Protein AF-A0A0D2MEJ6-F1 (afdb_monomer)

Organism: NCBI:txid145388

Sequence (115 aa):
MEEQLCAAETRFWMYSYKVHPCLEPMPHDWATCPQQHHTEKAARRCPRTFRYSAVRCPQHNKKLSGGGRATCAKGDGCGCAHTVYELWLHPDRFRTQMCLHGDACTKPLCFFAHR

Foldseek 3Di:
DVVVVVVVVLCCLQFPFQAAADPDPDDDPPVPDSYHDPPDLLHDHGCVVAAADLAEDPQQQDQDPVRHGHDDPCHSNYNYDNHPSHNLSHPVHQQPAADPCAPVDPDPDDSHHHD

Mean predicted aligned error: 4.97 Å

Structure (mmCIF, N/CA/C/O backbone):
data_AF-A0A0D2MEJ6-F1
#
_entry.id   AF-A0A0D2MEJ6-F1
#
loop_
_atom_site.group_PDB
_atom_site.id
_atom_site.type_symbol
_atom_site.label_atom_id
_atom_site.label_alt_id
_atom_site.label_comp_id
_atom_site.label_asym_id
_atom_site.label_entity_id
_atom_site.label_seq_id
_atom_site.pdbx_PDB_ins_code
_atom_site.Cartn_x
_atom_site.Cartn_y
_atom_site.Cartn_z
_atom_site.occupancy
_atom_site.B_iso_or_equiv
_atom_site.auth_seq_id
_atom_site.auth_comp_id
_atom_site.auth_asym_id
_atom_site.auth_atom_id
_atom_site.pdbx_PDB_model_num
ATOM 1 N N . MET A 1 1 ? 15.794 -23.349 -6.749 1.00 59.88 1 MET A N 1
ATOM 2 C CA . MET A 1 1 ? 16.348 -22.187 -6.012 1.00 59.88 1 MET A CA 1
ATOM 3 C C . MET A 1 1 ? 15.603 -20.907 -6.389 1.00 59.88 1 MET A C 1
ATOM 5 O O . MET A 1 1 ? 15.163 -20.193 -5.500 1.00 59.88 1 MET A O 1
ATOM 9 N N . GLU A 1 2 ? 15.366 -20.668 -7.681 1.00 55.41 2 GLU A N 1
ATOM 10 C CA . GLU A 1 2 ? 14.634 -19.500 -8.210 1.00 55.41 2 GLU A CA 1
ATOM 11 C C . GLU A 1 2 ? 13.179 -19.391 -7.711 1.00 55.41 2 GLU A C 1
ATOM 13 O O . GLU A 1 2 ? 12.737 -18.316 -7.314 1.00 55.41 2 GLU A O 1
ATOM 18 N N . GLU A 1 3 ? 12.459 -20.512 -7.602 1.00 58.59 3 GLU A N 1
ATOM 19 C CA . GLU A 1 3 ? 11.089 -20.552 -7.057 1.00 58.59 3 GLU A CA 1
ATOM 20 C C . GLU A 1 3 ? 11.001 -20.078 -5.591 1.00 58.59 3 GLU A C 1
ATOM 22 O O . GLU A 1 3 ? 10.055 -19.397 -5.196 1.00 58.59 3 GLU A O 1
ATOM 27 N N . GLN A 1 4 ? 12.025 -20.378 -4.783 1.00 59.91 4 GLN A N 1
ATOM 28 C CA . GLN A 1 4 ? 12.095 -19.954 -3.379 1.00 59.91 4 GLN A CA 1
ATOM 29 C C . GLN A 1 4 ? 12.390 -18.452 -3.248 1.00 59.91 4 GLN A C 1
ATOM 31 O O . GLN A 1 4 ? 11.867 -17.806 -2.339 1.00 59.91 4 GLN A O 1
ATOM 36 N N . LEU A 1 5 ? 13.166 -17.881 -4.176 1.00 60.44 5 LEU A N 1
ATOM 37 C CA . LEU A 1 5 ? 13.436 -16.441 -4.246 1.00 60.44 5 LEU A CA 1
ATOM 38 C C . LEU A 1 5 ? 12.193 -15.658 -4.705 1.00 60.44 5 LEU A C 1
ATOM 40 O O . LEU A 1 5 ? 11.842 -14.658 -4.081 1.00 60.44 5 LEU A O 1
ATOM 44 N N . CYS A 1 6 ? 11.457 -16.164 -5.702 1.00 63.34 6 CYS A N 1
ATOM 45 C CA . CYS A 1 6 ? 10.187 -15.583 -6.158 1.00 63.34 6 CYS A CA 1
ATOM 46 C C . CYS A 1 6 ? 9.113 -15.595 -5.052 1.00 63.34 6 CYS A C 1
ATOM 48 O O . CYS A 1 6 ? 8.409 -14.602 -4.822 1.00 63.34 6 CYS A O 1
ATOM 50 N N . ALA A 1 7 ? 9.022 -16.695 -4.296 1.00 65.75 7 ALA A N 1
ATOM 51 C CA . ALA A 1 7 ? 8.119 -16.795 -3.153 1.00 65.75 7 ALA A CA 1
ATOM 52 C C . ALA A 1 7 ? 8.499 -15.819 -2.023 1.00 65.75 7 ALA A C 1
ATOM 54 O O . ALA A 1 7 ? 7.618 -15.200 -1.418 1.00 65.75 7 ALA A O 1
ATOM 55 N N . ALA A 1 8 ? 9.795 -15.649 -1.742 1.00 66.94 8 ALA A N 1
ATOM 56 C CA . ALA A 1 8 ? 10.282 -14.698 -0.744 1.00 66.94 8 ALA A CA 1
ATOM 57 C C . ALA A 1 8 ? 9.985 -13.239 -1.139 1.00 66.94 8 ALA A C 1
ATOM 59 O O . ALA A 1 8 ? 9.469 -12.477 -0.318 1.00 66.94 8 ALA A O 1
ATOM 60 N N . GLU A 1 9 ? 10.216 -12.873 -2.403 1.00 77.50 9 GLU A N 1
ATOM 61 C CA . GLU A 1 9 ? 9.907 -11.541 -2.933 1.00 77.50 9 GLU A CA 1
ATOM 62 C C . GLU A 1 9 ? 8.399 -11.249 -2.867 1.00 77.50 9 GLU A C 1
ATOM 64 O O . GLU A 1 9 ? 7.966 -10.207 -2.373 1.00 77.50 9 GLU A O 1
ATOM 69 N N . THR A 1 10 ? 7.564 -12.213 -3.264 1.00 84.44 10 THR A N 1
ATOM 70 C CA . THR A 1 10 ? 6.101 -12.071 -3.219 1.00 84.44 10 THR A CA 1
ATOM 71 C C . THR A 1 10 ? 5.605 -11.870 -1.781 1.00 84.44 10 THR A C 1
ATOM 73 O O . THR A 1 10 ? 4.747 -11.022 -1.522 1.00 84.44 10 THR A O 1
ATOM 76 N N . ARG A 1 11 ? 6.173 -12.592 -0.804 1.00 91.88 11 ARG A N 1
ATOM 77 C CA . ARG A 1 11 ? 5.820 -12.437 0.620 1.00 91.88 11 ARG A CA 1
ATOM 78 C C . ARG A 1 11 ? 6.153 -11.048 1.155 1.00 91.88 11 ARG A C 1
ATOM 80 O O . ARG A 1 11 ? 5.368 -10.522 1.946 1.00 91.88 11 ARG A O 1
ATOM 87 N N . PHE A 1 12 ? 7.269 -10.455 0.737 1.00 94.06 12 PHE A N 1
ATOM 88 C CA . PHE A 1 12 ? 7.623 -9.091 1.127 1.00 94.06 12 PHE A CA 1
ATOM 89 C C . PHE A 1 12 ? 6.549 -8.090 0.683 1.00 94.06 12 PHE A C 1
ATOM 91 O O . PHE A 1 12 ? 6.029 -7.333 1.508 1.00 94.06 12 PHE A O 1
ATOM 98 N N . TRP A 1 13 ? 6.142 -8.139 -0.588 1.00 94.88 13 TRP A N 1
ATOM 99 C CA . TRP A 1 13 ? 5.101 -7.255 -1.118 1.00 94.88 13 TRP A CA 1
ATOM 100 C C . TRP A 1 13 ? 3.763 -7.437 -0.400 1.00 94.88 13 TRP A C 1
ATOM 102 O O . TRP A 1 13 ? 3.108 -6.459 -0.037 1.00 94.88 13 TRP A O 1
ATOM 112 N N . MET A 1 14 ? 3.364 -8.683 -0.138 1.00 95.19 14 MET A N 1
ATOM 113 C CA . MET A 1 14 ? 2.075 -8.963 0.495 1.00 95.19 14 MET A CA 1
ATOM 114 C C . MET A 1 14 ? 2.029 -8.542 1.963 1.00 95.19 14 MET A C 1
ATOM 116 O O . MET A 1 14 ? 0.997 -8.046 2.417 1.00 95.19 14 MET A O 1
ATOM 120 N N . TYR A 1 15 ? 3.127 -8.712 2.704 1.00 95.62 15 TYR A N 1
ATOM 121 C CA . TYR A 1 15 ? 3.079 -8.665 4.163 1.00 95.62 15 TYR A CA 1
ATOM 122 C C . TYR A 1 15 ? 3.994 -7.649 4.850 1.00 95.62 15 TYR A C 1
ATOM 124 O O . TYR A 1 15 ? 3.846 -7.461 6.056 1.00 95.62 15 TYR A O 1
ATOM 132 N N . SER A 1 16 ? 4.925 -7.029 4.130 1.00 95.50 16 SER A N 1
ATOM 133 C CA . SER A 1 16 ? 5.922 -6.123 4.716 1.00 95.50 16 SER A CA 1
ATOM 134 C C . SER A 1 16 ? 5.893 -4.736 4.076 1.00 95.50 16 SER A C 1
ATOM 136 O O . SER A 1 16 ? 6.015 -3.740 4.786 1.00 95.50 16 SER A O 1
ATOM 138 N N . TYR A 1 17 ? 5.686 -4.652 2.758 1.00 96.69 17 TYR A N 1
ATOM 139 C CA . TYR A 1 17 ? 5.673 -3.376 2.043 1.00 96.69 17 TYR A CA 1
ATOM 140 C C . TYR A 1 17 ? 4.545 -2.456 2.536 1.00 96.69 17 TYR A C 1
ATOM 142 O O . TYR A 1 17 ? 3.359 -2.789 2.412 1.00 96.69 17 TYR A O 1
ATOM 150 N N . LYS A 1 18 ? 4.943 -1.289 3.055 1.00 97.12 18 LYS A N 1
ATOM 151 C CA . LYS A 1 18 ? 4.111 -0.198 3.583 1.00 97.12 18 LYS A CA 1
ATOM 152 C C . LYS A 1 18 ? 3.241 -0.585 4.779 1.00 97.12 18 LYS A C 1
ATOM 154 O O . LYS A 1 18 ? 2.170 -0.014 4.971 1.00 97.12 18 LYS A O 1
ATOM 159 N N . VAL A 1 19 ? 3.701 -1.566 5.558 1.00 96.50 19 VAL A N 1
ATOM 160 C CA . VAL A 1 19 ? 3.002 -2.091 6.742 1.00 96.50 19 VAL A CA 1
ATOM 161 C C . VAL A 1 19 ? 3.584 -1.564 8.054 1.00 96.50 19 VAL A C 1
ATOM 163 O O . VAL A 1 19 ? 2.839 -1.293 8.993 1.00 96.50 19 VAL A O 1
ATOM 166 N N . HIS A 1 20 ? 4.909 -1.454 8.152 1.00 95.38 20 HIS A N 1
ATOM 167 C CA . HIS A 1 20 ? 5.586 -1.023 9.376 1.00 95.38 20 HIS A CA 1
ATOM 168 C C . HIS A 1 20 ? 6.004 0.442 9.268 1.00 95.38 20 HIS A C 1
ATOM 170 O O . HIS A 1 20 ? 6.361 0.863 8.173 1.00 95.38 20 HIS A O 1
ATOM 176 N N . PRO A 1 21 ? 5.970 1.230 10.356 1.00 95.19 21 PRO A N 1
ATOM 177 C CA . PRO A 1 21 ? 6.394 2.626 10.318 1.00 95.19 21 PRO A CA 1
ATOM 178 C C . PRO A 1 21 ? 7.865 2.752 9.910 1.00 95.19 21 PRO A C 1
ATOM 180 O O . PRO A 1 21 ? 8.706 1.947 10.311 1.00 95.19 21 PRO A O 1
ATOM 183 N N . CYS A 1 22 ? 8.171 3.777 9.118 1.00 96.38 22 CYS A N 1
ATOM 184 C CA . CYS A 1 22 ? 9.538 4.116 8.757 1.00 96.38 22 CYS A CA 1
ATOM 185 C C . CYS A 1 22 ? 10.314 4.589 9.992 1.00 96.38 22 CYS A C 1
ATOM 187 O O 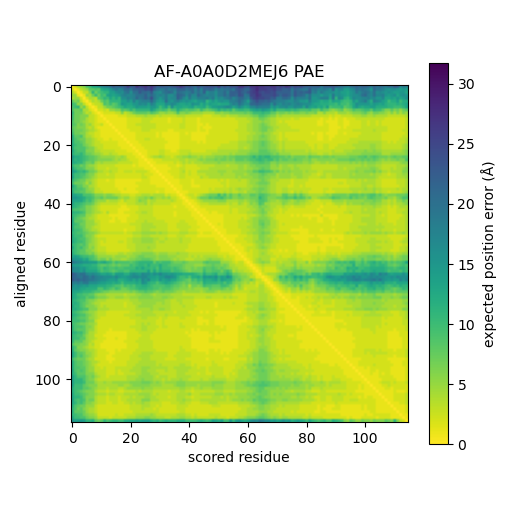. CYS A 1 22 ? 9.842 5.459 10.723 1.00 96.38 22 CYS A O 1
ATOM 189 N N . LEU A 1 23 ? 11.496 4.008 10.208 1.00 95.75 23 LEU A N 1
ATOM 190 C CA . LEU A 1 23 ? 12.398 4.347 11.314 1.00 95.75 23 LEU A CA 1
ATOM 191 C C . LEU A 1 23 ? 13.624 5.148 10.855 1.00 95.75 23 LEU A C 1
ATOM 193 O O . LEU A 1 23 ? 14.495 5.431 11.670 1.00 95.75 23 LEU A O 1
ATOM 197 N N . GLU A 1 24 ? 13.712 5.479 9.564 1.00 95.06 24 GLU A N 1
ATOM 198 C CA . GLU A 1 24 ? 14.836 6.233 9.013 1.00 95.06 24 GLU A CA 1
ATOM 199 C C . GLU A 1 24 ? 14.820 7.669 9.571 1.00 95.06 24 GLU A C 1
ATOM 201 O O . GLU A 1 24 ? 13.845 8.395 9.343 1.00 95.06 24 GLU A O 1
ATOM 206 N N . PRO A 1 25 ? 15.863 8.088 10.311 1.00 92.75 25 PRO A N 1
ATOM 207 C CA . PRO A 1 25 ? 15.910 9.413 10.921 1.00 92.75 25 PRO A CA 1
ATOM 208 C C . PRO A 1 25 ? 16.096 10.536 9.897 1.00 92.75 25 PRO A C 1
ATOM 210 O O . PRO A 1 25 ? 15.709 11.674 10.168 1.00 92.75 25 PRO A O 1
ATOM 213 N N . MET A 1 26 ? 16.691 10.244 8.736 1.00 94.50 26 MET A N 1
ATOM 214 C CA . MET A 1 26 ? 16.980 11.257 7.727 1.00 94.50 26 MET A CA 1
ATOM 215 C C . MET A 1 26 ? 15.830 11.424 6.720 1.00 94.50 26 MET A C 1
ATOM 217 O O . MET A 1 26 ? 15.173 10.448 6.340 1.00 94.50 26 MET A O 1
ATOM 221 N N . PRO A 1 27 ? 15.589 12.653 6.221 1.00 94.12 27 PRO A N 1
ATOM 222 C CA . PRO A 1 27 ? 14.660 12.874 5.121 1.00 94.12 27 PRO A CA 1
ATOM 223 C C . PRO A 1 27 ? 15.050 12.053 3.889 1.00 94.12 27 PRO A C 1
ATOM 225 O O . PRO A 1 27 ? 16.204 12.052 3.467 1.00 94.12 27 PRO A O 1
ATOM 228 N N . HIS A 1 28 ? 14.072 11.380 3.295 1.00 95.12 28 HIS A N 1
ATOM 229 C CA . HIS A 1 28 ? 14.251 10.560 2.103 1.00 95.12 28 HIS A CA 1
ATOM 230 C C . HIS A 1 28 ? 12.954 10.515 1.296 1.00 95.12 28 HIS A C 1
ATOM 232 O O . HIS A 1 28 ? 11.897 10.978 1.739 1.00 95.12 28 HIS A O 1
ATOM 238 N N . ASP A 1 29 ? 13.029 9.943 0.097 1.00 92.88 29 ASP A N 1
ATOM 239 C CA . ASP A 1 29 ? 11.852 9.764 -0.736 1.00 92.88 29 ASP A CA 1
ATOM 240 C C . ASP A 1 29 ? 10.955 8.634 -0.204 1.00 92.88 29 ASP A C 1
ATOM 242 O O . ASP A 1 29 ? 11.160 7.441 -0.436 1.00 92.88 29 ASP A O 1
ATOM 246 N N . TRP A 1 30 ? 9.899 9.031 0.495 1.00 92.38 30 TRP A N 1
ATOM 247 C CA . TRP A 1 30 ? 8.848 8.139 0.969 1.00 92.38 30 TRP A CA 1
ATOM 248 C C . TRP A 1 30 ? 8.121 7.358 -0.140 1.00 92.38 30 TRP A C 1
ATOM 250 O O . TRP A 1 30 ? 7.559 6.303 0.153 1.00 92.38 30 TRP A O 1
ATOM 260 N N . ALA A 1 31 ? 8.131 7.804 -1.403 1.00 89.69 31 ALA A N 1
ATOM 261 C CA . ALA A 1 31 ? 7.481 7.077 -2.495 1.00 89.69 31 ALA A CA 1
ATOM 262 C C . ALA A 1 31 ? 8.218 5.771 -2.837 1.00 89.69 31 ALA A C 1
ATOM 264 O O . ALA A 1 31 ? 7.585 4.789 -3.231 1.00 89.69 31 ALA A O 1
ATOM 265 N N . THR A 1 32 ? 9.539 5.749 -2.644 1.00 91.44 32 THR A N 1
ATOM 266 C CA . THR A 1 32 ? 10.398 4.575 -2.857 1.00 91.44 32 THR A CA 1
ATOM 267 C C . THR A 1 32 ? 10.693 3.813 -1.563 1.00 91.44 32 THR A C 1
ATOM 269 O O . THR A 1 32 ? 10.993 2.620 -1.616 1.00 91.44 32 THR A O 1
ATOM 272 N N . CYS A 1 33 ? 10.531 4.447 -0.396 1.00 94.94 33 CYS A N 1
ATOM 273 C CA . CYS A 1 33 ? 10.661 3.786 0.902 1.00 94.94 33 CYS A CA 1
ATOM 274 C C . CYS A 1 33 ? 9.689 2.597 1.036 1.00 94.94 33 CYS A C 1
ATOM 276 O O . CYS A 1 33 ? 8.492 2.762 0.805 1.00 94.94 33 CYS A O 1
ATOM 278 N N . PRO A 1 34 ? 10.131 1.399 1.456 1.00 95.50 34 PRO A N 1
ATOM 279 C CA . PRO A 1 34 ? 9.237 0.261 1.657 1.00 95.50 34 PRO A CA 1
ATOM 280 C C . PRO A 1 34 ? 8.436 0.336 2.958 1.00 95.50 34 PRO A C 1
ATOM 282 O O . PRO A 1 34 ? 7.565 -0.502 3.174 1.00 95.50 34 PRO A O 1
ATOM 285 N N . GLN A 1 35 ? 8.732 1.297 3.830 1.00 96.56 35 GLN A N 1
ATOM 286 C CA . GLN A 1 35 ? 8.070 1.468 5.117 1.00 96.56 35 GLN A CA 1
ATOM 287 C C . GLN A 1 35 ? 6.964 2.519 5.035 1.00 96.56 35 GLN A C 1
ATOM 289 O O . GLN A 1 35 ? 6.909 3.337 4.114 1.00 96.56 35 GLN A O 1
ATOM 294 N N . GLN A 1 36 ? 6.061 2.452 6.003 1.00 95.38 36 GLN A N 1
ATOM 295 C CA . GLN A 1 36 ? 4.912 3.319 6.145 1.00 95.38 36 GLN A CA 1
ATOM 296 C C . GLN A 1 36 ? 5.317 4.707 6.658 1.00 95.38 36 GLN A C 1
ATOM 298 O O . GLN A 1 36 ? 5.981 4.837 7.685 1.00 95.38 36 GLN A O 1
ATOM 303 N N . HIS A 1 37 ? 4.829 5.748 5.999 1.00 94.12 37 HIS A N 1
ATOM 304 C CA . HIS A 1 37 ? 4.906 7.139 6.431 1.00 94.12 37 HIS A CA 1
ATOM 305 C C . HIS A 1 37 ? 3.523 7.679 6.809 1.00 94.12 37 HIS A C 1
ATOM 307 O O . HIS A 1 37 ? 2.484 7.159 6.395 1.00 94.12 37 HIS A O 1
ATOM 313 N N . HIS A 1 38 ? 3.499 8.745 7.609 1.00 87.25 38 HIS A N 1
ATOM 314 C CA . HIS A 1 38 ? 2.252 9.400 7.993 1.00 87.25 38 HIS A CA 1
ATOM 315 C C . HIS A 1 38 ? 1.492 9.894 6.751 1.00 87.25 38 HIS A C 1
ATOM 317 O O . HIS A 1 38 ? 2.102 10.412 5.822 1.00 87.25 38 HIS A O 1
ATOM 323 N N . THR A 1 39 ? 0.170 9.689 6.742 1.00 82.88 39 THR A N 1
ATOM 324 C CA . THR A 1 39 ? -0.789 10.125 5.701 1.00 82.88 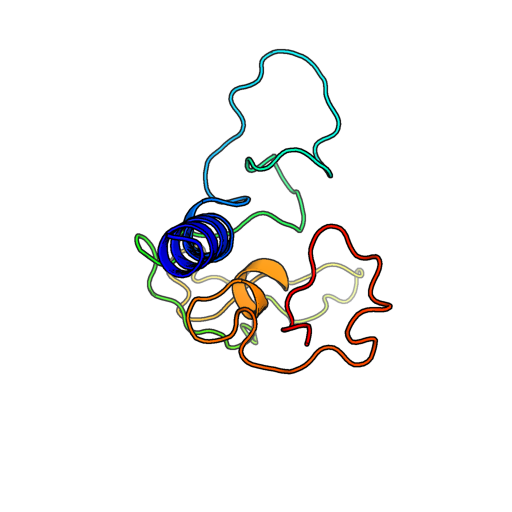39 THR A CA 1
ATOM 325 C C . THR A 1 39 ? -0.521 9.675 4.262 1.00 82.88 39 THR A C 1
ATOM 327 O O . THR A 1 39 ? -1.256 10.076 3.351 1.00 82.88 39 THR A O 1
ATOM 330 N N . GLU A 1 40 ? 0.452 8.797 4.021 1.00 89.69 40 GLU A N 1
ATOM 331 C CA . GLU A 1 40 ? 0.711 8.330 2.667 1.00 89.69 40 GLU A CA 1
ATOM 332 C C . GLU A 1 40 ? -0.421 7.425 2.151 1.00 89.69 40 GLU A C 1
ATOM 334 O O . GLU A 1 40 ? -1.045 6.649 2.879 1.00 89.69 40 GLU A O 1
ATOM 339 N N . LYS A 1 41 ? -0.671 7.472 0.840 1.00 88.44 41 LYS A N 1
ATOM 340 C CA . LYS A 1 41 ? -1.724 6.653 0.212 1.00 88.44 41 LYS A CA 1
ATOM 341 C C . LYS A 1 41 ? -1.368 5.166 0.135 1.00 88.44 41 LYS A C 1
ATOM 343 O O . LYS A 1 41 ? -2.272 4.357 -0.088 1.00 88.44 41 LYS A O 1
ATOM 348 N N . ALA A 1 42 ? -0.080 4.840 0.249 1.00 93.31 42 ALA A N 1
ATOM 349 C CA . ALA A 1 42 ? 0.443 3.487 0.139 1.00 93.31 42 ALA A CA 1
ATOM 350 C C . ALA A 1 42 ? 0.458 2.720 1.464 1.00 93.31 42 ALA A C 1
ATOM 352 O O . ALA A 1 42 ? 0.659 1.513 1.420 1.00 93.31 42 ALA A O 1
ATOM 353 N N . ALA A 1 43 ? 0.190 3.384 2.595 1.00 93.31 43 ALA A N 1
ATOM 354 C CA . ALA A 1 43 ? 0.078 2.776 3.916 1.00 93.31 43 ALA A CA 1
ATOM 355 C C . ALA A 1 43 ? -0.959 1.645 3.935 1.00 93.31 43 ALA A C 1
ATOM 357 O O . ALA A 1 43 ? -2.019 1.731 3.290 1.00 93.31 43 ALA A O 1
ATOM 358 N N . ARG A 1 44 ? -0.652 0.576 4.675 1.00 95.81 44 ARG A N 1
ATOM 359 C CA . ARG A 1 44 ? -1.466 -0.640 4.729 1.00 95.81 44 ARG A CA 1
ATOM 360 C C . ARG A 1 44 ? -1.469 -1.258 6.110 1.00 95.81 44 ARG A C 1
ATOM 362 O O . ARG A 1 44 ? -0.440 -1.399 6.759 1.00 95.81 44 ARG A O 1
ATOM 369 N N . ARG A 1 45 ? -2.619 -1.811 6.476 1.00 96.12 45 ARG A N 1
ATOM 370 C CA . ARG A 1 45 ? -2.716 -2.757 7.583 1.00 96.12 45 ARG A CA 1
ATOM 371 C C . ARG A 1 45 ? -2.099 -4.099 7.190 1.00 96.12 45 ARG A C 1
ATOM 373 O O . ARG A 1 45 ? -2.382 -4.633 6.112 1.00 96.12 45 ARG A O 1
ATOM 380 N N . CYS A 1 46 ? -1.300 -4.671 8.091 1.00 95.81 46 CYS A N 1
ATOM 381 C CA . CYS A 1 46 ? -0.752 -6.019 7.935 1.00 95.81 46 CYS A CA 1
ATOM 382 C C . CYS A 1 46 ? -1.893 -7.050 7.832 1.00 95.81 46 CYS A C 1
ATOM 384 O O . CYS A 1 46 ? -2.629 -7.195 8.811 1.00 95.81 46 CYS A O 1
ATOM 386 N N . PRO A 1 47 ? -2.013 -7.831 6.739 1.00 95.62 47 PRO A N 1
ATOM 387 C CA . PRO A 1 47 ? -3.050 -8.865 6.614 1.00 95.62 47 PRO A CA 1
ATOM 388 C C . PRO A 1 47 ? -2.957 -9.978 7.672 1.00 95.62 47 PRO A C 1
ATOM 390 O O . PRO A 1 47 ? -3.926 -10.688 7.920 1.00 95.62 47 PRO A O 1
ATOM 393 N N . ARG A 1 48 ? -1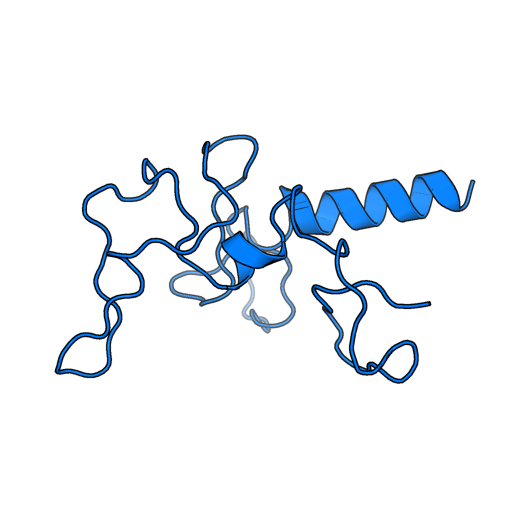.786 -10.149 8.309 1.00 94.88 48 ARG A N 1
ATOM 394 C CA . ARG A 1 48 ? -1.600 -11.115 9.408 1.00 94.88 48 ARG A CA 1
ATOM 395 C C . ARG A 1 48 ? -2.089 -10.593 10.757 1.00 94.88 48 ARG A C 1
ATOM 397 O O . ARG A 1 48 ? -2.406 -11.393 11.628 1.00 94.88 48 ARG A O 1
ATOM 404 N N . THR A 1 49 ? -2.129 -9.274 10.930 1.00 96.62 49 THR A N 1
ATOM 405 C CA . THR A 1 49 ? -2.566 -8.624 12.175 1.00 96.62 49 THR A CA 1
ATOM 406 C C . THR A 1 49 ? -4.038 -8.233 12.096 1.00 96.62 49 THR A C 1
ATOM 408 O O . THR A 1 49 ? -4.784 -8.432 13.049 1.00 96.62 49 THR A O 1
ATOM 411 N N . PHE A 1 50 ? -4.473 -7.717 10.946 1.00 96.88 50 PHE A N 1
ATOM 412 C CA . PHE A 1 50 ? -5.832 -7.246 10.709 1.00 96.88 50 PHE A CA 1
ATOM 413 C C . PHE A 1 50 ? -6.510 -8.133 9.674 1.00 96.88 50 PHE A C 1
ATOM 415 O O . PHE A 1 50 ? -6.039 -8.256 8.545 1.00 96.88 50 PHE A O 1
ATOM 422 N N . ARG A 1 51 ? -7.648 -8.723 10.047 1.00 95.81 51 ARG A N 1
ATOM 423 C CA . ARG A 1 51 ? -8.460 -9.521 9.126 1.00 95.81 51 ARG A CA 1
ATOM 424 C C . ARG A 1 51 ? -9.323 -8.599 8.273 1.00 95.81 51 ARG A C 1
ATOM 426 O O . ARG A 1 51 ? -10.330 -8.078 8.747 1.00 95.81 51 ARG A O 1
ATOM 433 N N . TYR A 1 52 ? -8.943 -8.424 7.015 1.00 97.69 52 TYR A N 1
ATOM 434 C CA . TYR A 1 52 ? -9.752 -7.742 6.012 1.00 97.69 52 TYR A CA 1
ATOM 435 C C . TYR A 1 52 ? -9.725 -8.506 4.693 1.00 97.69 52 TYR A C 1
ATOM 437 O O . TYR A 1 52 ? -8.793 -9.243 4.410 1.00 97.69 52 TYR A O 1
ATOM 445 N N . SER A 1 53 ? -10.778 -8.342 3.903 1.00 97.31 53 SER A N 1
ATOM 446 C CA . SER A 1 53 ? -10.895 -8.922 2.568 1.00 97.31 53 SER A CA 1
ATOM 447 C C . SER A 1 53 ? -10.311 -7.991 1.510 1.00 97.31 53 SER A C 1
ATOM 449 O O . SER A 1 53 ? -10.305 -6.763 1.663 1.00 97.31 53 SER A O 1
ATOM 451 N N . ALA A 1 54 ? -9.914 -8.567 0.375 1.00 96.88 54 ALA A N 1
ATOM 452 C CA . ALA A 1 54 ? -9.508 -7.837 -0.823 1.00 96.88 54 ALA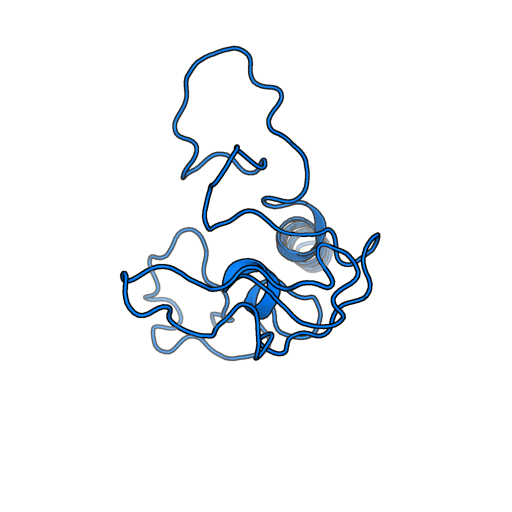 A CA 1
ATOM 453 C C . ALA A 1 54 ? -10.711 -7.230 -1.587 1.00 96.88 54 ALA A C 1
ATOM 455 O O . ALA A 1 54 ? -10.863 -7.384 -2.803 1.00 96.88 54 ALA A O 1
ATOM 456 N N . VAL A 1 55 ? -11.585 -6.538 -0.853 1.00 96.69 55 VAL A N 1
ATOM 457 C CA . VAL A 1 55 ? -12.783 -5.839 -1.331 1.00 96.69 55 VAL A CA 1
ATOM 458 C C . VAL A 1 55 ? -12.733 -4.406 -0.817 1.00 96.69 55 VAL A C 1
ATOM 460 O O . VAL A 1 55 ? -12.382 -4.164 0.336 1.00 96.69 55 VAL A O 1
ATOM 463 N N . ARG A 1 56 ? -13.079 -3.431 -1.663 1.00 95.56 56 ARG A N 1
ATOM 464 C CA . ARG A 1 56 ? -13.060 -2.014 -1.270 1.00 95.56 56 ARG A CA 1
ATOM 465 C C . ARG A 1 56 ? -14.123 -1.726 -0.215 1.00 95.56 56 ARG A C 1
ATOM 467 O O . ARG A 1 56 ? -15.292 -2.043 -0.407 1.00 95.56 56 ARG A O 1
ATOM 474 N N . CYS A 1 57 ? -13.731 -1.044 0.855 1.00 96.06 57 CYS A N 1
ATOM 475 C CA . CYS A 1 57 ? -14.655 -0.581 1.880 1.00 96.06 57 CYS A CA 1
ATOM 476 C C . CYS A 1 57 ? -15.629 0.462 1.298 1.00 96.06 57 CYS A C 1
ATOM 478 O O . CYS A 1 57 ? -15.180 1.524 0.854 1.00 96.06 57 CYS A O 1
ATOM 480 N N . PRO A 1 58 ? -16.952 0.224 1.334 1.00 91.81 58 PRO A N 1
ATOM 481 C CA . PRO A 1 58 ? -17.933 1.153 0.771 1.00 91.81 58 PRO A CA 1
ATOM 482 C C . PRO A 1 58 ? -17.973 2.488 1.526 1.00 91.81 58 PRO A C 1
ATOM 484 O O . PRO A 1 58 ? -18.222 3.530 0.926 1.00 91.81 58 PRO A O 1
ATOM 487 N N . GLN A 1 59 ? -17.675 2.475 2.830 1.00 89.56 59 GLN A N 1
ATOM 488 C CA . GLN A 1 59 ? -17.614 3.687 3.647 1.00 89.56 59 GLN A CA 1
ATOM 489 C C . GLN A 1 59 ? -16.346 4.488 3.355 1.00 89.56 59 GLN A C 1
ATOM 491 O O . GLN A 1 59 ? -16.441 5.659 3.015 1.00 89.56 59 GLN A O 1
ATOM 496 N N . HIS A 1 60 ? -15.168 3.854 3.416 1.00 85.69 60 HIS A N 1
ATOM 497 C CA . HIS A 1 60 ? -13.888 4.543 3.209 1.00 85.69 60 HIS A CA 1
ATOM 498 C C . HIS A 1 60 ? -13.719 5.072 1.775 1.00 85.69 60 HIS A C 1
ATOM 500 O O . HIS A 1 60 ? -12.979 6.015 1.514 1.00 85.69 60 HIS A O 1
ATOM 506 N N . ASN A 1 61 ? -14.401 4.450 0.814 1.00 78.69 61 ASN A N 1
ATOM 507 C CA . ASN A 1 61 ? -14.322 4.830 -0.591 1.00 78.69 61 ASN A CA 1
ATOM 508 C C . ASN A 1 61 ? -15.413 5.837 -1.003 1.00 78.69 61 ASN A C 1
ATOM 510 O O . ASN A 1 61 ? -15.458 6.247 -2.164 1.00 78.69 61 ASN A O 1
ATOM 514 N N . LYS A 1 62 ? -16.289 6.253 -0.073 1.00 83.94 62 LYS A N 1
ATOM 515 C CA . LYS A 1 62 ? -17.281 7.302 -0.327 1.00 83.94 62 LYS A CA 1
ATOM 516 C C . LYS A 1 62 ? -16.557 8.635 -0.515 1.00 83.94 62 LYS A C 1
ATOM 518 O O . LYS A 1 62 ? -15.829 9.087 0.372 1.00 83.94 62 LYS A O 1
ATOM 523 N N . LYS A 1 63 ? -16.767 9.266 -1.674 1.00 81.75 63 LYS A N 1
ATOM 524 C CA . LYS A 1 63 ? -16.302 10.633 -1.925 1.00 81.75 63 LYS A CA 1
ATOM 525 C C . LYS A 1 63 ? -17.121 11.598 -1.074 1.00 81.75 63 LYS A C 1
ATOM 527 O O . LYS A 1 63 ? -18.350 11.540 -1.073 1.00 81.75 63 LYS A O 1
ATOM 532 N N . LEU A 1 64 ? -16.431 12.466 -0.350 1.00 82.81 64 LEU A N 1
ATOM 533 C CA . LEU A 1 64 ? -17.041 13.585 0.352 1.00 82.81 64 LEU A CA 1
ATOM 534 C C . LEU A 1 64 ? -17.229 14.751 -0.623 1.00 82.81 64 LEU A C 1
ATOM 536 O O . LEU A 1 64 ? -16.474 14.889 -1.586 1.00 82.81 64 LEU A O 1
ATOM 540 N N . SER A 1 65 ? -18.210 15.612 -0.350 1.00 79.94 65 SER A N 1
ATOM 541 C CA . SER A 1 65 ? -18.505 16.808 -1.155 1.00 79.94 65 SER A CA 1
ATOM 542 C C . SER A 1 65 ? -17.306 17.759 -1.291 1.00 79.94 65 SER A C 1
ATOM 544 O O . SER A 1 65 ? -17.195 18.445 -2.298 1.00 79.94 65 SER A O 1
ATOM 546 N N . GLY A 1 66 ? -16.371 17.744 -0.334 1.00 79.31 66 GLY A N 1
ATOM 547 C CA . GLY A 1 66 ? -15.116 18.509 -0.367 1.00 79.31 66 GLY A CA 1
ATOM 548 C C . GLY A 1 66 ? -13.925 17.812 -1.043 1.00 79.31 66 GLY A C 1
ATOM 549 O O . GLY A 1 66 ? -12.788 18.197 -0.801 1.00 79.31 66 GLY A O 1
ATOM 550 N N . GLY A 1 67 ? -14.135 16.741 -1.819 1.00 73.75 67 GLY A N 1
ATOM 551 C CA . GLY A 1 67 ? -13.065 16.053 -2.566 1.00 73.75 67 GLY A CA 1
ATOM 552 C C . GLY A 1 67 ? -12.225 15.049 -1.760 1.00 73.75 67 GLY A C 1
ATOM 553 O O . GLY A 1 67 ? -11.379 14.355 -2.327 1.00 73.75 67 GLY A O 1
ATOM 554 N N . GLY A 1 68 ? -12.480 14.921 -0.455 1.00 75.94 68 GLY A N 1
ATOM 555 C CA . GLY A 1 68 ? -11.865 13.917 0.417 1.00 75.94 68 GLY A CA 1
ATOM 556 C C . GLY A 1 68 ? -12.512 12.529 0.325 1.00 75.94 68 GLY A C 1
ATOM 557 O O . GLY A 1 68 ? -13.564 12.334 -0.289 1.00 75.94 68 GLY A O 1
ATOM 558 N N . ARG A 1 69 ? -11.888 11.550 0.985 1.00 77.19 69 ARG A N 1
ATOM 559 C CA . ARG A 1 69 ? -12.488 10.237 1.263 1.00 77.19 69 ARG A CA 1
ATOM 560 C C . ARG A 1 69 ? -13.061 10.241 2.669 1.00 77.19 69 ARG A C 1
ATOM 562 O O . ARG A 1 69 ? -12.441 10.796 3.573 1.00 77.19 69 ARG A O 1
ATOM 569 N N . ALA A 1 70 ? -14.225 9.632 2.849 1.00 84.00 70 ALA A N 1
ATOM 570 C CA . ALA A 1 70 ? -14.767 9.448 4.184 1.00 84.00 70 ALA A CA 1
ATOM 571 C C . ALA A 1 70 ? -13.860 8.521 5.006 1.00 84.00 70 ALA A C 1
ATOM 573 O O . ALA A 1 70 ? -13.314 7.544 4.496 1.00 84.00 70 ALA A O 1
ATOM 574 N N . THR A 1 71 ? -13.723 8.807 6.296 1.00 86.88 71 THR A N 1
ATOM 575 C CA . THR A 1 71 ? -13.075 7.886 7.230 1.00 86.88 71 THR A CA 1
ATOM 576 C C . THR A 1 71 ? -14.064 6.782 7.591 1.00 86.88 71 THR A C 1
ATOM 578 O O . THR A 1 71 ? -15.230 7.046 7.882 1.00 86.88 71 THR A O 1
ATOM 581 N N . CYS A 1 72 ? -13.622 5.524 7.557 1.00 92.44 72 CYS A N 1
ATOM 582 C CA . CYS A 1 72 ? -14.465 4.416 7.993 1.00 92.44 72 CYS A CA 1
ATOM 583 C C . CYS A 1 72 ? -14.550 4.416 9.519 1.00 92.44 72 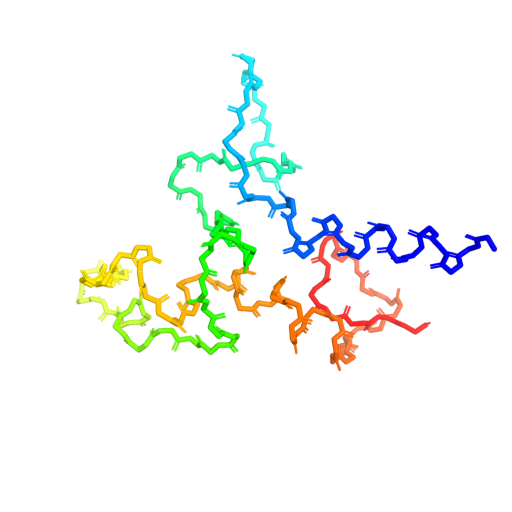CYS A C 1
ATOM 585 O O . CYS A 1 72 ? -13.520 4.367 10.187 1.00 92.44 72 CYS A O 1
ATOM 587 N N . ALA A 1 73 ? -15.768 4.402 10.064 1.00 92.62 73 ALA A N 1
ATOM 588 C CA . ALA A 1 73 ? -15.994 4.391 11.510 1.00 92.62 73 ALA A CA 1
ATOM 589 C C . ALA A 1 73 ? -15.432 3.135 12.202 1.00 92.62 73 ALA A C 1
ATOM 591 O O . ALA A 1 73 ? -15.135 3.168 13.389 1.00 92.62 73 ALA A O 1
ATOM 592 N N . LYS A 1 74 ? -15.251 2.032 11.460 1.00 94.38 74 LYS A N 1
ATOM 593 C CA . LYS A 1 74 ? -14.646 0.795 11.978 1.00 94.38 74 LYS A CA 1
ATOM 594 C C . LYS A 1 74 ? -13.124 0.879 12.131 1.00 94.38 74 LYS A C 1
ATOM 596 O O . LYS A 1 74 ? -12.540 -0.047 12.688 1.00 94.38 74 LYS A O 1
ATOM 601 N N . GLY A 1 75 ? -12.489 1.937 11.613 1.00 92.56 75 GLY A N 1
ATOM 602 C CA . GLY A 1 75 ? -11.038 2.110 11.656 1.00 92.56 75 GLY A CA 1
ATOM 603 C C . GLY A 1 75 ? -10.301 0.850 11.200 1.00 92.56 75 GLY A C 1
ATOM 604 O O . GLY A 1 75 ? -10.706 0.193 10.236 1.00 92.56 75 GLY A O 1
ATOM 605 N N . ASP A 1 76 ? -9.265 0.464 11.933 1.00 93.25 76 ASP A N 1
ATOM 606 C CA . ASP A 1 76 ? -8.462 -0.707 11.584 1.00 93.25 76 ASP A CA 1
ATOM 607 C C . ASP A 1 76 ? -9.209 -2.040 11.728 1.00 93.25 76 ASP A C 1
ATOM 609 O O . ASP A 1 76 ? -8.865 -3.003 11.041 1.00 93.25 76 ASP A O 1
ATOM 613 N N . GLY A 1 77 ? -10.289 -2.080 12.517 1.00 95.88 77 GLY A N 1
ATOM 614 C CA . GLY A 1 77 ? -11.190 -3.230 12.640 1.00 95.88 77 GLY A CA 1
ATOM 615 C C . GLY A 1 77 ? -12.113 -3.445 11.432 1.00 95.88 77 GLY A C 1
ATOM 616 O O . GLY A 1 77 ? -12.940 -4.357 11.430 1.00 95.88 77 GLY A O 1
ATOM 617 N N . CYS A 1 78 ? -12.019 -2.614 10.391 1.00 96.88 78 CYS A N 1
ATOM 618 C CA . CYS A 1 78 ? -12.787 -2.802 9.166 1.00 96.88 78 CYS A CA 1
ATOM 619 C C . CYS A 1 78 ? -12.334 -4.050 8.390 1.00 96.88 78 CYS A C 1
ATOM 621 O O . CYS A 1 78 ? -11.191 -4.126 7.943 1.00 96.88 78 CYS A O 1
ATOM 623 N N . GLY A 1 79 ? -13.260 -4.971 8.113 1.00 97.38 79 GLY A N 1
ATOM 624 C CA . GLY A 1 79 ? -13.006 -6.182 7.320 1.00 97.38 79 GLY A CA 1
ATOM 625 C C . GLY A 1 79 ? -12.855 -5.966 5.805 1.00 97.38 79 GLY A C 1
ATOM 626 O O . GLY A 1 79 ? -12.935 -6.925 5.039 1.00 97.38 79 GLY A O 1
ATOM 627 N N . CYS A 1 80 ? -12.675 -4.730 5.341 1.00 97.38 80 CYS A N 1
ATOM 628 C CA . CYS A 1 80 ? -12.535 -4.384 3.924 1.00 97.38 80 CYS A CA 1
ATOM 629 C C . CYS A 1 80 ? -11.309 -3.490 3.707 1.00 97.38 80 CYS A C 1
ATOM 631 O O . CYS A 1 80 ? -10.909 -2.753 4.609 1.00 97.38 80 CYS A O 1
ATOM 633 N N . ALA A 1 81 ? -10.749 -3.505 2.499 1.00 97.00 81 ALA A N 1
ATOM 634 C CA . ALA A 1 81 ? -9.614 -2.676 2.111 1.00 97.00 81 ALA A CA 1
ATOM 635 C C . ALA A 1 81 ? -9.981 -1.181 2.052 1.00 97.00 81 ALA A C 1
ATOM 637 O O . ALA A 1 81 ? -10.974 -0.777 1.437 1.00 97.00 81 ALA A O 1
ATOM 638 N N . HIS A 1 82 ? -9.148 -0.345 2.662 1.00 94.50 82 HIS A N 1
ATOM 639 C CA . HIS A 1 82 ? -9.254 1.114 2.702 1.00 94.50 82 HIS A CA 1
ATOM 640 C C . HIS A 1 82 ? -8.421 1.792 1.614 1.00 94.50 82 HIS A C 1
ATOM 642 O O . HIS A 1 82 ? -8.814 2.832 1.080 1.00 94.50 82 HIS A O 1
ATOM 648 N N . THR A 1 83 ? -7.304 1.188 1.211 1.00 93.00 83 THR A N 1
ATOM 649 C CA . THR A 1 83 ? -6.448 1.729 0.151 1.00 93.00 83 THR A CA 1
ATOM 650 C C . THR A 1 83 ? -6.395 0.802 -1.061 1.00 93.00 83 THR A C 1
ATOM 652 O O . THR A 1 83 ? -6.710 -0.385 -1.001 1.00 93.00 83 THR A O 1
ATOM 655 N N . VAL A 1 84 ? -5.993 1.363 -2.204 1.00 94.50 84 VAL A N 1
ATOM 656 C CA . VAL A 1 84 ? -5.708 0.587 -3.423 1.00 94.50 84 VAL A CA 1
ATOM 657 C C . VAL A 1 84 ? -4.583 -0.421 -3.160 1.00 94.50 84 VAL A C 1
ATOM 659 O O . VAL A 1 84 ? -4.612 -1.518 -3.703 1.00 94.50 84 VAL A O 1
ATOM 662 N N . TYR A 1 85 ? -3.644 -0.073 -2.282 1.00 96.19 85 TYR A N 1
ATOM 663 C CA . TYR A 1 85 ? -2.543 -0.936 -1.877 1.00 96.19 85 TYR A CA 1
ATOM 664 C C . TYR A 1 85 ? -3.010 -2.081 -0.973 1.00 96.19 85 TYR A C 1
ATOM 666 O O . TYR A 1 85 ? -2.621 -3.219 -1.200 1.00 96.19 85 TYR A O 1
ATOM 674 N N . GLU A 1 86 ? -3.905 -1.832 -0.012 1.00 96.88 86 GLU A N 1
ATOM 675 C CA . GLU A 1 86 ? -4.545 -2.912 0.753 1.00 96.88 86 GLU A CA 1
ATOM 676 C C . GLU A 1 86 ? -5.331 -3.862 -0.146 1.00 96.88 86 GLU A C 1
ATOM 678 O O . GLU A 1 86 ? -5.292 -5.065 0.067 1.00 96.88 86 GLU A O 1
ATOM 683 N N . LEU A 1 87 ? -6.012 -3.338 -1.168 1.00 97.12 87 LEU A N 1
ATOM 684 C CA . LEU A 1 87 ? -6.765 -4.155 -2.114 1.00 97.12 87 LEU A CA 1
ATOM 685 C C . LEU A 1 87 ? -5.849 -5.057 -2.948 1.00 97.12 87 LEU A C 1
ATOM 687 O O . LEU A 1 87 ? -6.097 -6.253 -3.059 1.00 97.12 87 LEU A O 1
ATOM 691 N N . TRP A 1 88 ? -4.832 -4.478 -3.583 1.00 97.19 88 TRP A N 1
ATOM 692 C CA . TRP A 1 88 ? -4.084 -5.157 -4.641 1.00 97.19 88 TRP A CA 1
ATOM 693 C C . TRP A 1 88 ? -2.831 -5.884 -4.176 1.00 97.19 88 TRP A C 1
ATOM 695 O O . TRP A 1 88 ? -2.394 -6.805 -4.855 1.00 97.19 88 TRP A O 1
ATOM 705 N N . LEU A 1 89 ? -2.271 -5.511 -3.027 1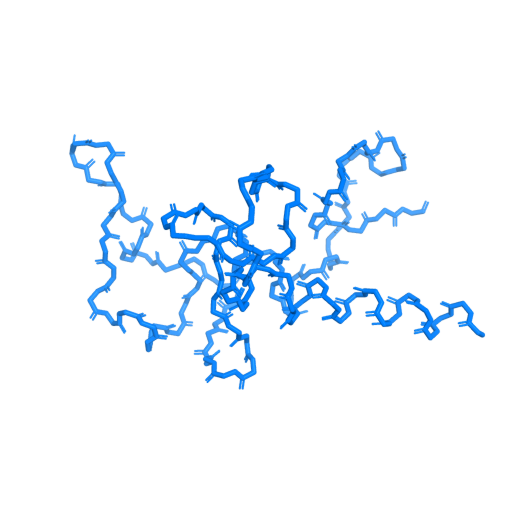.00 96.94 89 LEU A N 1
ATOM 706 C CA . LEU A 1 89 ? -1.191 -6.265 -2.392 1.00 96.94 89 LEU A CA 1
ATOM 707 C C . LEU A 1 89 ? -1.728 -7.280 -1.364 1.00 96.94 89 LEU A C 1
ATOM 709 O O . LEU A 1 89 ? -0.949 -7.885 -0.631 1.00 96.94 89 LEU A O 1
ATOM 713 N N . HIS A 1 90 ? -3.050 -7.464 -1.272 1.00 97.69 90 HIS A N 1
ATOM 714 C CA . HIS A 1 90 ? -3.640 -8.525 -0.457 1.00 97.69 90 HIS A CA 1
ATOM 715 C C . HIS A 1 90 ? -3.216 -9.910 -0.979 1.00 97.69 90 HIS A C 1
ATOM 717 O O . HIS A 1 90 ? -3.199 -10.087 -2.200 1.00 97.69 90 HIS A O 1
ATOM 723 N N . PRO A 1 91 ? -2.958 -10.903 -0.104 1.00 96.38 91 PRO A N 1
ATOM 724 C CA . PRO A 1 91 ? -2.608 -12.263 -0.522 1.00 96.38 91 PRO A CA 1
ATOM 725 C C . PRO A 1 91 ? -3.546 -12.873 -1.571 1.00 96.38 91 PRO A C 1
ATOM 727 O O . PRO A 1 91 ? -3.085 -13.462 -2.538 1.00 96.38 91 PRO A O 1
ATOM 730 N N . ASP A 1 92 ? -4.852 -12.638 -1.441 1.00 96.00 92 ASP A N 1
ATOM 731 C CA . ASP A 1 92 ? -5.856 -13.164 -2.380 1.00 96.00 92 ASP A CA 1
ATOM 732 C C . ASP A 1 92 ? -5.895 -12.456 -3.757 1.00 96.00 92 ASP A C 1
ATOM 734 O O . ASP A 1 92 ? -6.638 -12.878 -4.645 1.00 96.00 92 ASP A O 1
ATOM 738 N N . ARG A 1 93 ? -5.167 -11.344 -3.957 1.00 95.94 93 ARG A N 1
ATOM 739 C CA . ARG A 1 93 ? -5.210 -10.548 -5.208 1.00 95.94 93 ARG A CA 1
ATOM 740 C C . ARG A 1 93 ? -3.859 -10.239 -5.828 1.00 95.94 93 ARG A C 1
ATOM 742 O O . ARG A 1 93 ? -3.812 -9.926 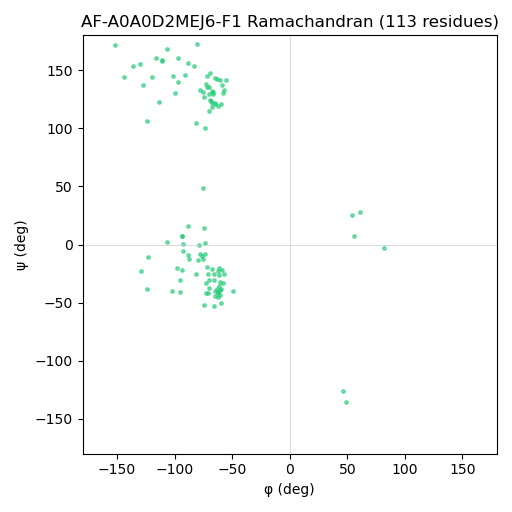-7.019 1.00 95.94 93 ARG A O 1
ATOM 749 N N . PHE A 1 94 ? -2.787 -10.267 -5.050 1.00 96.12 94 PHE A N 1
ATOM 750 C CA . PHE A 1 94 ? -1.488 -9.849 -5.546 1.00 96.12 94 PHE A CA 1
ATOM 751 C C . PHE A 1 94 ? -1.001 -10.791 -6.645 1.00 96.12 94 PHE A C 1
ATOM 753 O O . PHE A 1 94 ? -0.883 -11.993 -6.430 1.00 96.12 94 PHE A O 1
ATOM 760 N N . ARG A 1 95 ? -0.746 -10.233 -7.835 1.00 94.31 95 ARG A N 1
ATOM 761 C CA . ARG A 1 95 ? -0.289 -10.964 -9.026 1.00 94.31 95 ARG A CA 1
ATOM 762 C C . ARG A 1 95 ? -1.189 -12.150 -9.426 1.00 94.31 95 ARG A C 1
ATOM 764 O O . ARG A 1 95 ? -0.735 -13.058 -10.109 1.00 94.31 95 ARG A O 1
ATOM 771 N N . THR A 1 96 ? -2.480 -12.133 -9.078 1.00 94.44 96 THR A N 1
ATOM 772 C CA . THR A 1 96 ? -3.439 -13.170 -9.524 1.00 94.44 96 THR A CA 1
ATOM 773 C C . THR A 1 96 ? -4.079 -12.857 -10.879 1.00 94.44 96 THR A C 1
ATOM 775 O O . THR A 1 96 ? -4.716 -13.713 -11.488 1.00 94.44 96 THR A O 1
ATOM 778 N N . GLN A 1 97 ? -3.911 -11.628 -11.368 1.00 94.88 97 GLN A N 1
ATOM 779 C CA . GLN A 1 97 ? -4.392 -11.166 -12.669 1.00 94.88 97 GLN A CA 1
ATOM 780 C C . GLN A 1 97 ? -3.209 -10.722 -13.530 1.00 94.88 97 GLN A C 1
ATOM 782 O O . GLN A 1 97 ? -2.255 -10.146 -13.008 1.00 94.88 97 GLN A O 1
ATOM 787 N N . MET A 1 98 ? -3.280 -10.972 -14.840 1.00 95.88 98 MET A N 1
ATOM 788 C CA . MET A 1 98 ? -2.235 -10.588 -15.795 1.00 95.88 98 MET A CA 1
ATOM 789 C C . MET A 1 98 ? -2.232 -9.075 -16.036 1.00 95.88 98 MET A C 1
ATOM 791 O O . MET A 1 98 ? -3.284 -8.450 -16.175 1.00 95.88 98 MET A O 1
ATOM 795 N N . CYS A 1 99 ? -1.042 -8.484 -16.100 1.00 96.94 99 CYS A N 1
ATOM 796 C CA . CYS A 1 99 ? -0.862 -7.085 -16.456 1.00 96.94 99 CYS A CA 1
ATOM 797 C C . CYS A 1 99 ? -1.177 -6.879 -17.937 1.00 96.94 99 CYS A C 1
ATOM 799 O O . CYS A 1 99 ? -0.681 -7.618 -18.783 1.00 96.94 99 CYS A O 1
ATOM 801 N N . LEU A 1 100 ? -1.917 -5.818 -18.263 1.00 96.25 100 LEU A N 1
ATOM 802 C CA . LEU A 1 100 ? -2.218 -5.461 -19.656 1.00 96.25 100 LEU A CA 1
ATOM 803 C C . LEU A 1 100 ? -0.968 -5.136 -20.484 1.00 96.25 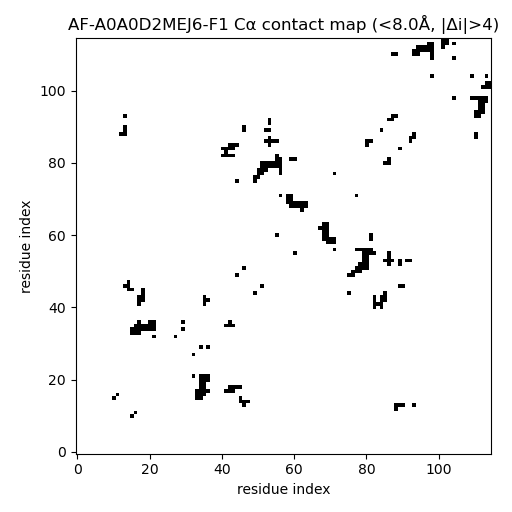100 LEU A C 1
ATOM 805 O O . LEU A 1 100 ? -0.992 -5.286 -21.698 1.00 96.25 100 LEU A O 1
ATOM 809 N N . HIS A 1 101 ? 0.107 -4.691 -19.831 1.00 95.94 101 HIS A N 1
ATOM 810 C CA . HIS A 1 101 ? 1.370 -4.369 -20.495 1.00 95.94 101 HIS A CA 1
ATOM 811 C C . HIS A 1 101 ? 2.354 -5.548 -20.511 1.00 95.94 101 HIS A C 1
ATOM 813 O O . HIS A 1 101 ? 3.410 -5.411 -21.119 1.00 95.94 101 HIS A O 1
ATOM 819 N N . GLY A 1 102 ? 2.037 -6.673 -19.849 1.00 93.75 102 GLY A N 1
ATOM 820 C CA . GLY A 1 102 ? 2.932 -7.831 -19.745 1.00 93.75 102 GLY A CA 1
ATOM 821 C C . GLY A 1 102 ? 4.363 -7.422 -19.389 1.00 93.75 102 GLY A C 1
ATOM 822 O O . GLY A 1 102 ? 4.574 -6.654 -18.448 1.00 93.75 102 GLY A O 1
ATOM 823 N N . ASP A 1 103 ? 5.317 -7.864 -20.199 1.00 94.50 103 ASP A N 1
ATOM 824 C CA . ASP A 1 103 ? 6.758 -7.680 -19.961 1.00 94.50 103 ASP A CA 1
ATOM 825 C C . ASP A 1 103 ? 7.249 -6.288 -20.353 1.00 94.50 103 ASP A C 1
ATOM 827 O O . ASP A 1 103 ? 8.314 -5.851 -19.927 1.00 94.50 103 ASP A O 1
ATOM 831 N N . ALA A 1 104 ? 6.432 -5.536 -21.096 1.00 96.12 104 ALA A N 1
ATOM 832 C CA . ALA A 1 104 ? 6.668 -4.123 -21.368 1.00 96.12 104 ALA A CA 1
ATOM 833 C C . ALA A 1 104 ? 6.269 -3.218 -20.183 1.00 96.12 104 ALA A C 1
ATOM 835 O O . ALA A 1 104 ? 6.389 -1.993 -20.260 1.00 96.12 104 ALA A O 1
ATOM 836 N N . CYS A 1 105 ? 5.759 -3.778 -19.079 1.00 96.44 105 CYS A N 1
ATOM 837 C CA . CYS A 1 105 ? 5.389 -3.007 -17.900 1.00 96.44 105 CYS A CA 1
ATOM 838 C C . CYS A 1 105 ? 6.627 -2.456 -17.178 1.00 96.44 105 CYS A C 1
ATOM 840 O O . CYS A 1 105 ? 7.395 -3.189 -16.567 1.00 96.44 105 CYS A O 1
ATOM 842 N N . THR A 1 106 ? 6.761 -1.132 -17.157 1.00 95.38 106 THR A N 1
ATOM 843 C CA . THR A 1 106 ? 7.888 -0.432 -16.519 1.00 95.38 106 THR A CA 1
ATOM 844 C C . THR A 1 106 ? 7.611 -0.003 -15.078 1.00 95.38 106 THR A C 1
ATOM 846 O O . THR A 1 106 ? 8.392 0.739 -14.482 1.00 95.38 106 THR A O 1
ATOM 849 N N . LYS A 1 107 ? 6.477 -0.418 -14.496 1.00 92.19 107 LYS A N 1
ATOM 850 C CA . LYS A 1 107 ? 6.119 -0.020 -13.129 1.00 92.19 107 LYS A CA 1
ATOM 851 C C . LYS A 1 107 ? 7.069 -0.692 -12.131 1.00 92.19 107 LYS A C 1
ATOM 853 O O . LYS A 1 107 ? 7.075 -1.920 -12.086 1.00 92.19 107 LYS A O 1
ATOM 858 N N . PRO A 1 108 ? 7.757 0.074 -11.258 1.00 87.62 108 PRO A N 1
ATOM 859 C CA . PRO A 1 108 ? 8.616 -0.499 -10.216 1.00 87.62 108 PRO A CA 1
ATOM 860 C C . PRO A 1 108 ? 7.853 -1.444 -9.282 1.00 87.62 108 PRO A C 1
ATOM 862 O O . PRO A 1 108 ? 8.381 -2.448 -8.821 1.00 87.62 108 PRO A O 1
ATOM 865 N N . LEU A 1 109 ? 6.577 -1.129 -9.045 1.00 91.25 109 LEU A N 1
ATOM 866 C CA . LEU A 1 109 ? 5.623 -1.999 -8.378 1.00 91.25 109 LEU A CA 1
ATOM 867 C C . LEU A 1 109 ? 4.408 -2.203 -9.282 1.00 91.25 109 LEU A C 1
ATOM 869 O O . LEU A 1 109 ? 3.566 -1.311 -9.428 1.00 91.25 109 LEU A O 1
ATOM 873 N N . CYS A 1 110 ? 4.303 -3.391 -9.874 1.00 94.25 110 CYS A N 1
ATOM 874 C CA . CYS A 1 110 ? 3.089 -3.836 -10.544 1.00 94.25 110 CYS A CA 1
ATOM 875 C C . CYS A 1 110 ? 2.290 -4.766 -9.626 1.00 94.25 110 CYS A C 1
ATOM 877 O O . CYS A 1 110 ? 2.818 -5.720 -9.057 1.00 94.25 110 CYS A O 1
ATOM 879 N N . PHE A 1 111 ? 0.995 -4.491 -9.493 1.00 95.50 111 PHE A N 1
ATOM 880 C CA . PHE A 1 111 ? 0.068 -5.324 -8.723 1.00 95.50 111 PHE A CA 1
ATOM 881 C C . PHE A 1 111 ? -0.331 -6.623 -9.433 1.00 95.50 111 PHE A C 1
ATOM 883 O O . PHE A 1 111 ? -0.937 -7.505 -8.824 1.00 95.50 111 PHE A O 1
ATOM 890 N N . PHE A 1 112 ? -0.018 -6.715 -10.721 1.00 95.44 112 PHE A N 1
ATOM 891 C CA . PHE A 1 112 ? -0.441 -7.760 -11.639 1.00 95.44 112 PHE A CA 1
ATOM 892 C C . PHE A 1 112 ? 0.756 -8.631 -12.038 1.00 95.44 112 PHE A C 1
ATOM 894 O O . PHE A 1 112 ? 1.900 -8.193 -11.941 1.00 95.44 112 PHE A O 1
ATOM 901 N N . ALA A 1 113 ? 0.495 -9.859 -12.477 1.00 93.62 113 ALA A N 1
ATOM 902 C CA . ALA A 1 113 ? 1.521 -10.760 -12.990 1.00 93.62 113 ALA A CA 1
ATOM 903 C C . ALA A 1 113 ? 2.030 -10.309 -14.370 1.00 93.62 113 ALA A C 1
ATOM 905 O O . ALA A 1 113 ? 1.253 -9.806 -15.186 1.00 93.62 113 ALA A O 1
ATOM 906 N N . HIS A 1 114 ? 3.322 -10.511 -14.621 1.00 92.00 114 HIS A N 1
ATOM 907 C CA . HIS A 1 114 ? 3.966 -10.426 -15.942 1.00 92.00 114 HIS A CA 1
ATOM 908 C C . HIS A 1 1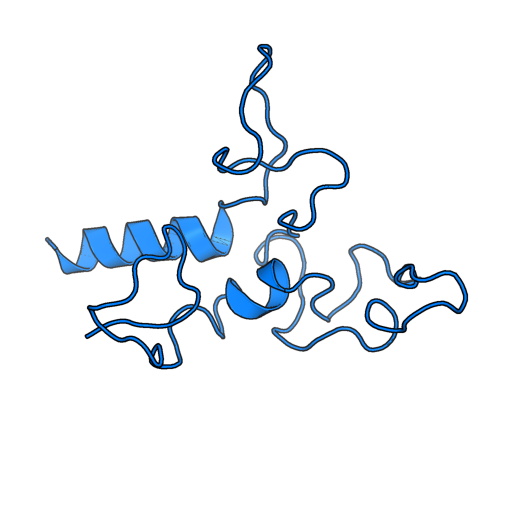14 ? 4.288 -11.852 -16.428 1.00 92.00 114 HIS A C 1
ATOM 910 O O . HIS A 1 114 ? 4.113 -12.785 -15.636 1.00 92.00 114 HIS A O 1
ATOM 916 N N . ARG A 1 115 ? 4.654 -12.041 -17.702 1.00 78.12 115 ARG A N 1
ATOM 917 C CA . ARG A 1 115 ? 4.862 -13.373 -18.287 1.00 78.12 115 ARG A CA 1
ATOM 918 C C . ARG A 1 115 ? 6.317 -13.616 -18.651 1.00 78.12 115 ARG A C 1
ATOM 920 O O . ARG A 1 115 ? 6.787 -13.056 -19.648 1.00 78.12 115 ARG A O 1
#

Radius of gyration: 15.33 Å; Cα contacts (8 Å, |Δi|>4): 154; chains: 1; bounding box: 36×41×34 Å

pLDDT: mean 90.47, std 9.67, range [55.41, 97.69]

Solvent-accessible surface area (backbone atoms only — not comparable to full-atom values): 6748 Å² total; per-residue (Å²): 113,68,69,61,52,54,50,52,54,51,49,41,52,42,58,44,51,15,41,44,73,60,80,72,89,64,94,71,65,65,90,77,45,56,40,19,58,88,93,47,74,59,39,32,79,35,64,90,80,36,73,52,43,74,42,76,27,74,56,29,67,33,74,41,96,85,77,44,64,37,78,43,92,55,55,80,77,34,55,35,16,75,30,71,44,35,27,33,31,23,81,95,38,42,45,75,45,76,37,95,54,35,77,75,53,81,58,95,77,64,55,37,27,64,120

Secondary structure (DSSP, 8-state):
-HHHHHHHHHHHHHHTTTTSBP---S---TTT-SSB-TT-TT----TTTS--EEEE-TTTTPBPTTSPBPPPTTGGG-SEE-SHHHHHSSTTTTT-SB-TTGGG---SS-SSB--

InterPro domains:
  IPR045234 RING finger protein Unkempt-like [PTHR14493] (8-114)
  IPR057444 AtC3H23-like, CCCH zinc finger domain [PF25512] (12-44)

Nearest PDB structures (foldseek):
  5elk-assembly1_A  TM=7.645E-01  e=2.139E-07  Mus musculus